Protein AF-A0A9Q1IRD3-F1 (afdb_monomer)

Mean predicted aligned error: 12.67 Å

Structure (mmCIF, N/CA/C/O backbone):
data_AF-A0A9Q1IRD3-F1
#
_entry.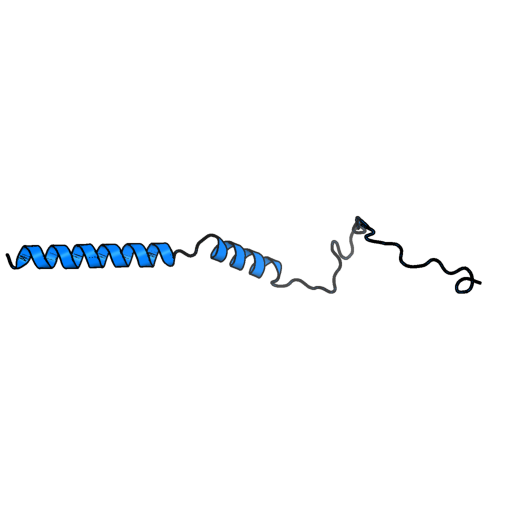id   AF-A0A9Q1IR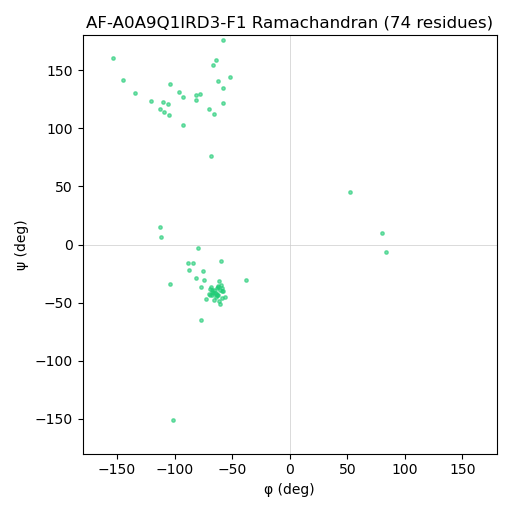D3-F1
#
loop_
_atom_site.group_PDB
_atom_site.id
_atom_site.type_symbol
_atom_site.label_atom_id
_atom_site.label_alt_id
_atom_site.label_comp_id
_atom_site.label_asym_id
_atom_site.label_entity_id
_atom_site.label_seq_id
_atom_site.pdbx_PDB_ins_code
_atom_site.Cartn_x
_atom_site.Cartn_y
_atom_site.Cartn_z
_atom_site.occupancy
_atom_site.B_iso_or_equiv
_atom_site.auth_seq_id
_atom_site.auth_comp_id
_atom_site.auth_asym_id
_atom_site.auth_atom_id
_atom_site.pdbx_PDB_model_num
ATOM 1 N N . MET A 1 1 ? -41.025 54.317 -2.228 1.00 61.62 1 MET A N 1
ATOM 2 C CA . MET A 1 1 ? -39.692 54.857 -2.594 1.00 61.62 1 MET A CA 1
ATOM 3 C C . MET A 1 1 ? -38.586 54.593 -1.565 1.00 61.62 1 MET A C 1
ATOM 5 O O . MET A 1 1 ? -37.505 54.191 -1.975 1.00 61.62 1 MET A O 1
ATOM 9 N N . LYS A 1 2 ? -38.767 54.828 -0.249 1.00 61.31 2 LYS A N 1
ATOM 10 C CA . LYS A 1 2 ? -37.732 54.469 0.755 1.00 61.31 2 LYS A CA 1
ATOM 11 C C . LYS A 1 2 ? -37.759 52.989 1.170 1.00 61.31 2 LYS A C 1
ATOM 13 O O . LYS A 1 2 ? -36.707 52.456 1.498 1.00 61.31 2 LYS A O 1
ATOM 18 N N . GLU A 1 3 ? -38.923 52.348 1.119 1.00 60.56 3 GLU A N 1
ATOM 19 C CA . GLU A 1 3 ? -39.117 50.958 1.556 1.00 60.56 3 GLU A CA 1
ATOM 20 C C . GLU A 1 3 ? -38.598 49.932 0.533 1.00 60.56 3 GLU A C 1
ATOM 22 O O . GLU A 1 3 ? -37.928 48.972 0.897 1.00 60.56 3 GLU A O 1
ATOM 27 N N . ASP A 1 4 ? -38.756 50.223 -0.760 1.00 61.25 4 ASP A N 1
ATOM 28 C CA . ASP A 1 4 ? -38.315 49.361 -1.869 1.00 61.25 4 ASP A CA 1
ATOM 29 C C . ASP A 1 4 ? -36.790 49.137 -1.884 1.00 61.25 4 ASP A C 1
ATOM 31 O O . ASP A 1 4 ? -36.301 48.073 -2.261 1.00 61.25 4 ASP A O 1
ATOM 35 N N . ARG A 1 5 ? -36.018 50.133 -1.420 1.00 63.06 5 ARG A N 1
ATOM 36 C CA . ARG A 1 5 ? -34.551 50.048 -1.334 1.00 63.06 5 ARG A CA 1
ATOM 37 C C . ARG A 1 5 ? -34.064 49.166 -0.189 1.00 63.06 5 ARG A C 1
ATOM 39 O O . ARG A 1 5 ? -32.999 48.574 -0.323 1.00 63.06 5 ARG A O 1
ATOM 46 N N . LYS A 1 6 ? -34.809 49.074 0.917 1.00 64.19 6 LYS A N 1
ATOM 47 C CA . LYS A 1 6 ? -34.439 48.200 2.042 1.00 64.19 6 LYS A CA 1
ATOM 48 C C . LYS A 1 6 ? -34.586 46.736 1.643 1.00 64.19 6 LYS A C 1
ATOM 50 O O . LYS A 1 6 ? -33.648 45.971 1.818 1.00 64.19 6 LYS A O 1
ATOM 55 N N . ASN A 1 7 ? -35.688 46.410 0.965 1.00 70.88 7 ASN A N 1
ATOM 56 C CA . ASN A 1 7 ? -35.946 45.065 0.464 1.00 70.88 7 ASN A CA 1
ATOM 57 C C . ASN A 1 7 ? -34.810 44.571 -0.452 1.00 70.88 7 ASN A C 1
ATOM 59 O O . ASN A 1 7 ? -34.307 43.474 -0.260 1.00 70.88 7 ASN A O 1
ATOM 63 N N . ALA A 1 8 ? -34.323 45.397 -1.385 1.00 67.69 8 ALA A N 1
ATOM 64 C CA . ALA A 1 8 ? -33.206 45.024 -2.263 1.00 67.69 8 ALA A CA 1
ATOM 65 C C . ALA A 1 8 ? -31.886 44.758 -1.507 1.00 67.69 8 ALA A C 1
ATOM 67 O O . ALA A 1 8 ? -31.140 43.843 -1.860 1.00 67.69 8 ALA A O 1
ATOM 68 N N . VAL A 1 9 ? -31.600 45.535 -0.456 1.00 71.81 9 VAL A N 1
ATOM 69 C CA . VAL A 1 9 ? -30.422 45.323 0.404 1.00 71.81 9 VAL A CA 1
ATOM 70 C C . VAL A 1 9 ? -30.555 44.018 1.190 1.00 71.81 9 VAL A C 1
ATOM 72 O O . VAL A 1 9 ? -29.592 43.254 1.267 1.00 71.81 9 VAL A O 1
ATOM 75 N N . ASP A 1 10 ? -31.747 43.723 1.705 1.00 80.00 10 ASP A N 1
ATOM 76 C CA . ASP A 1 10 ? -32.030 42.484 2.432 1.00 80.00 10 ASP A CA 1
ATOM 77 C C . ASP A 1 10 ? -31.935 41.251 1.522 1.00 80.00 10 ASP A C 1
ATOM 79 O O . ASP A 1 10 ? -31.375 40.225 1.921 1.00 80.00 10 ASP A O 1
ATOM 83 N N . VAL A 1 11 ? -32.400 41.360 0.272 1.00 76.12 11 VAL A N 1
ATOM 84 C CA . VAL A 1 11 ? -32.286 40.283 -0.725 1.00 76.12 11 VAL A CA 1
ATOM 85 C C . VAL A 1 11 ? -30.816 40.011 -1.056 1.00 76.12 11 VAL A C 1
ATOM 87 O O . VAL A 1 11 ? -30.391 38.856 -1.040 1.00 76.12 11 VAL A O 1
ATOM 90 N N . ASN A 1 12 ? -30.011 41.053 -1.276 1.00 80.19 12 ASN A N 1
ATOM 91 C CA . ASN A 1 12 ? -28.580 40.894 -1.552 1.00 80.19 12 ASN A CA 1
ATOM 92 C C . ASN A 1 12 ? -27.832 40.305 -0.354 1.00 80.19 12 ASN A C 1
ATOM 94 O O . ASN A 1 12 ? -27.031 39.389 -0.520 1.00 80.19 12 ASN A O 1
ATOM 98 N N . LYS A 1 13 ? -28.140 40.752 0.867 1.00 81.56 13 LYS A N 1
ATOM 99 C CA . LYS A 1 13 ? -27.570 40.178 2.092 1.00 81.56 13 LYS A CA 1
ATOM 100 C C . LYS A 1 13 ? -27.892 38.686 2.227 1.00 81.56 13 LYS A C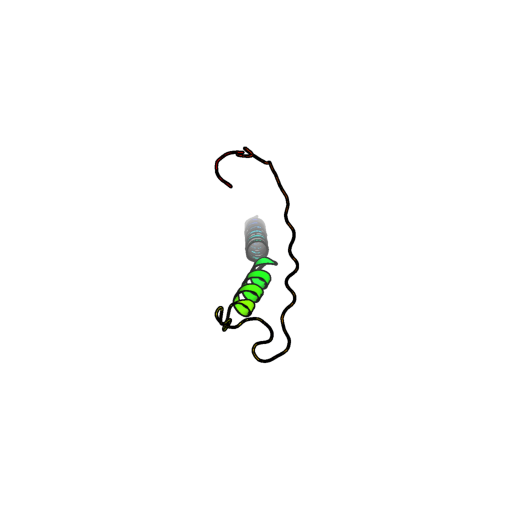 1
ATOM 102 O O . LYS A 1 13 ? -27.028 37.906 2.623 1.00 81.56 13 LYS A O 1
ATOM 107 N N . LYS A 1 14 ? -29.113 38.282 1.867 1.00 82.00 14 LYS A N 1
ATOM 108 C CA . LYS A 1 14 ? -29.530 36.875 1.862 1.00 82.00 14 LYS A CA 1
ATOM 109 C C . LYS A 1 14 ? -28.794 36.062 0.790 1.00 82.00 14 LYS A C 1
ATOM 111 O O . LYS A 1 14 ? -28.394 34.938 1.071 1.00 82.00 14 LYS A O 1
ATOM 116 N N . LEU A 1 15 ? -28.567 36.633 -0.395 1.00 78.06 15 LEU A N 1
ATOM 117 C CA . LEU A 1 15 ? -27.779 36.008 -1.466 1.00 78.06 15 LEU A CA 1
ATOM 118 C C . LEU A 1 15 ? -26.316 35.785 -1.054 1.00 78.06 15 LEU A C 1
ATOM 120 O O . LEU A 1 15 ? -25.797 34.690 -1.263 1.00 78.06 15 LEU A O 1
ATOM 124 N N . TYR A 1 16 ? -25.679 36.769 -0.408 1.00 75.62 16 TYR A N 1
ATOM 125 C CA . TYR A 1 16 ? -24.315 36.617 0.118 1.00 75.62 16 TYR A CA 1
ATOM 126 C C . TYR A 1 16 ? -24.226 35.534 1.199 1.00 75.62 16 TYR A C 1
ATOM 128 O O . TYR A 1 16 ? -23.338 34.691 1.141 1.00 75.62 16 TYR A O 1
ATOM 136 N N . ALA A 1 17 ? -25.188 35.485 2.126 1.00 76.56 17 ALA A N 1
ATOM 137 C CA . ALA A 1 17 ? -25.226 34.445 3.153 1.00 76.56 17 ALA A CA 1
ATOM 138 C C . ALA A 1 17 ? -25.388 33.030 2.563 1.00 76.56 17 ALA A C 1
ATOM 140 O O . ALA A 1 17 ? -24.791 32.081 3.069 1.00 76.56 17 ALA A O 1
ATOM 141 N N . ILE A 1 18 ? -26.166 32.876 1.484 1.00 76.94 18 ILE A N 1
ATOM 142 C CA . ILE A 1 18 ? -26.317 31.593 0.777 1.00 76.94 18 ILE A CA 1
ATOM 143 C C . ILE A 1 18 ? -25.002 31.190 0.096 1.00 76.94 18 ILE A C 1
ATOM 145 O O . ILE A 1 18 ? -24.599 30.034 0.207 1.00 76.94 18 ILE A O 1
ATOM 149 N N . TYR A 1 19 ? -24.315 32.130 -0.561 1.00 69.81 19 TYR A N 1
ATOM 150 C CA . TYR A 1 19 ? -23.022 31.873 -1.201 1.00 69.81 19 TYR A CA 1
ATOM 151 C C . TYR A 1 19 ? -21.958 31.442 -0.183 1.00 69.81 19 TYR A C 1
ATOM 153 O O . TYR A 1 19 ? -21.342 30.392 -0.367 1.00 69.81 19 TYR A O 1
ATOM 161 N N . ASP A 1 20 ? -21.819 32.177 0.924 1.00 68.31 20 ASP A N 1
ATOM 162 C CA . ASP A 1 20 ? -20.884 31.845 2.006 1.00 68.31 20 ASP A CA 1
ATOM 163 C C . ASP A 1 20 ? -21.189 30.477 2.629 1.00 68.31 20 ASP A C 1
ATOM 165 O O . ASP A 1 20 ? -20.274 29.703 2.902 1.00 68.31 20 ASP A O 1
ATOM 169 N N . THR A 1 21 ? -22.472 30.141 2.805 1.00 65.00 21 THR A N 1
ATOM 170 C CA . THR A 1 21 ? -22.879 28.826 3.325 1.00 65.00 21 THR A CA 1
ATOM 171 C C . THR A 1 21 ? -22.535 27.710 2.337 1.00 65.00 21 THR A C 1
ATOM 173 O O . THR A 1 21 ? -22.008 26.687 2.754 1.00 65.00 21 THR A O 1
ATOM 176 N N . SER A 1 22 ? -22.758 27.917 1.033 1.00 63.50 22 SER A N 1
ATOM 177 C CA . SER A 1 22 ? -22.436 26.927 -0.008 1.00 63.50 22 SER A CA 1
ATOM 178 C C . SER A 1 22 ? -20.930 26.714 -0.207 1.00 63.50 22 SER A C 1
ATOM 180 O O . SER A 1 22 ? -20.485 25.594 -0.441 1.00 63.50 22 SER A O 1
ATOM 182 N N . ALA A 1 23 ? -20.133 27.780 -0.088 1.00 61.94 23 ALA A N 1
ATOM 183 C CA . ALA A 1 23 ? -18.680 27.731 -0.226 1.00 61.94 23 ALA A CA 1
ATOM 184 C C . ALA A 1 23 ? -17.997 27.126 1.009 1.00 61.94 23 ALA A C 1
ATOM 186 O O . ALA A 1 23 ? -16.872 26.638 0.913 1.00 61.94 23 ALA A O 1
ATOM 187 N N . ASN A 1 24 ? -18.678 27.169 2.156 1.00 58.50 24 ASN A N 1
ATOM 188 C CA . ASN A 1 24 ? -18.176 26.700 3.441 1.00 58.50 24 ASN A CA 1
ATOM 189 C C . ASN A 1 24 ? -18.927 25.462 3.951 1.00 58.50 24 ASN A C 1
ATOM 191 O O . ASN A 1 24 ? -18.801 25.105 5.126 1.00 58.50 24 ASN A O 1
ATOM 195 N N . GLU A 1 25 ? -19.699 24.788 3.088 1.00 63.25 25 GLU A N 1
ATOM 196 C CA . GLU A 1 25 ? -20.138 23.439 3.406 1.00 63.25 25 GLU A CA 1
ATOM 197 C C . GLU A 1 25 ? -18.881 22.596 3.624 1.00 63.25 25 GLU A C 1
ATOM 199 O O . GLU A 1 25 ? -17.933 22.693 2.834 1.00 63.25 25 GLU A O 1
ATOM 204 N N . PRO A 1 26 ? -18.829 21.774 4.684 1.00 60.84 26 PRO A N 1
ATOM 205 C CA . PRO A 1 26 ? -17.773 20.798 4.847 1.00 60.84 26 PRO A CA 1
ATOM 206 C C . PRO A 1 26 ? -17.982 19.749 3.752 1.00 60.84 26 PRO A C 1
ATOM 208 O O . PRO A 1 26 ? -18.496 18.665 4.008 1.00 60.84 2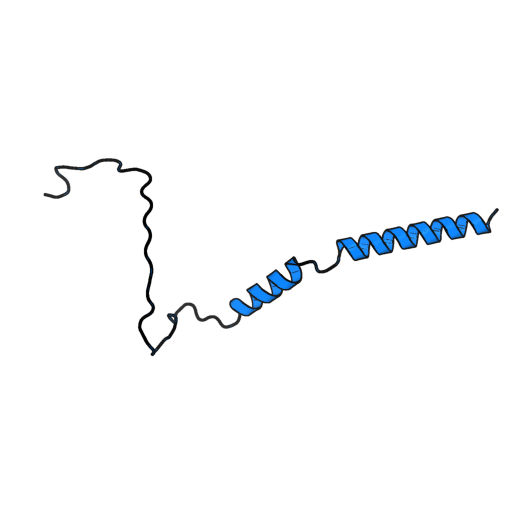6 PRO A O 1
ATOM 211 N N . GLY A 1 27 ? -17.622 20.093 2.514 1.00 64.69 27 GLY A N 1
ATOM 212 C CA . GLY A 1 27 ? -17.769 19.250 1.344 1.00 64.69 27 GLY A CA 1
ATOM 213 C C . GLY A 1 27 ? -17.027 17.939 1.553 1.00 64.69 27 GLY A C 1
ATOM 214 O O . GLY A 1 27 ? -16.326 17.764 2.547 1.00 64.69 27 GLY A O 1
ATOM 215 N N . ASN A 1 28 ? -17.146 17.028 0.592 1.00 71.31 28 ASN A N 1
ATOM 216 C CA . ASN A 1 28 ? -16.601 15.664 0.622 1.00 71.31 28 ASN A CA 1
ATOM 217 C C . ASN A 1 28 ? -15.204 15.520 1.290 1.00 71.31 28 ASN A C 1
ATOM 219 O O . ASN A 1 28 ? -14.906 14.513 1.923 1.00 71.31 28 ASN A O 1
ATOM 223 N N . MET A 1 29 ? -14.359 16.553 1.211 1.00 83.25 29 MET A N 1
ATOM 224 C CA . MET A 1 29 ? -13.063 16.653 1.889 1.00 83.25 29 MET A CA 1
ATOM 225 C C . MET A 1 29 ? -13.080 16.574 3.422 1.00 83.25 29 MET A C 1
ATOM 227 O O . MET A 1 29 ? -12.138 16.025 3.990 1.00 83.25 29 MET A O 1
ATOM 231 N N . SER A 1 30 ? -14.099 17.096 4.106 1.00 85.75 30 SER A N 1
ATOM 232 C CA . SER A 1 30 ? -14.215 17.005 5.571 1.00 85.75 30 SER A CA 1
ATOM 233 C C . SER A 1 30 ? -14.323 15.544 6.024 1.00 85.75 30 SER A C 1
ATOM 235 O O . SER A 1 30 ? -13.611 15.104 6.926 1.00 85.75 30 SER A O 1
ATOM 237 N N . PHE A 1 31 ? -15.136 14.773 5.304 1.00 87.88 31 PHE A N 1
ATOM 238 C CA . PHE A 1 31 ? -15.356 13.352 5.514 1.00 87.88 31 PHE A CA 1
ATOM 239 C C . PHE A 1 31 ? -14.130 12.516 5.132 1.00 87.88 31 PHE A C 1
ATOM 241 O O . PHE A 1 31 ? -13.733 11.615 5.874 1.00 87.88 31 PHE A O 1
ATOM 248 N N . VAL A 1 32 ? -13.479 12.842 4.008 1.00 92.56 32 VAL A N 1
ATOM 249 C CA . VAL A 1 32 ? -12.208 12.211 3.612 1.00 92.56 32 VAL A CA 1
ATOM 250 C C . VAL A 1 32 ? -11.147 12.436 4.689 1.00 92.56 32 VAL A C 1
ATOM 252 O O . VAL A 1 32 ? -10.492 11.481 5.105 1.00 92.56 32 VAL A O 1
ATOM 255 N N . LYS A 1 33 ? -11.017 13.668 5.195 1.00 92.75 33 LYS A N 1
ATOM 256 C CA . LYS A 1 33 ? -10.065 13.996 6.259 1.00 92.75 33 LYS A CA 1
ATOM 257 C C . LYS A 1 33 ? -10.347 13.193 7.527 1.00 92.75 33 LYS A C 1
ATOM 259 O O . LYS A 1 33 ? -9.441 12.545 8.040 1.00 92.75 33 LYS A O 1
ATOM 264 N N . GLU A 1 34 ? -11.589 13.200 8.008 1.00 95.62 34 GLU A N 1
ATOM 265 C CA . GLU A 1 34 ? -11.963 12.451 9.213 1.00 95.62 34 GLU A CA 1
ATOM 266 C C . GLU A 1 34 ? -11.694 10.945 9.053 1.00 95.62 34 GLU A C 1
ATOM 268 O O . GLU A 1 34 ? -11.241 10.281 9.987 1.00 95.62 34 GLU A O 1
ATOM 273 N N . THR A 1 35 ? -11.933 10.404 7.859 1.00 95.62 35 THR A N 1
ATOM 274 C CA . THR A 1 35 ? -11.681 8.992 7.553 1.00 95.62 35 THR A CA 1
ATOM 275 C C . THR A 1 35 ? -10.190 8.664 7.609 1.00 95.62 35 THR A C 1
ATOM 277 O O . THR A 1 35 ? -9.803 7.702 8.271 1.00 95.62 35 THR A O 1
ATOM 280 N N . 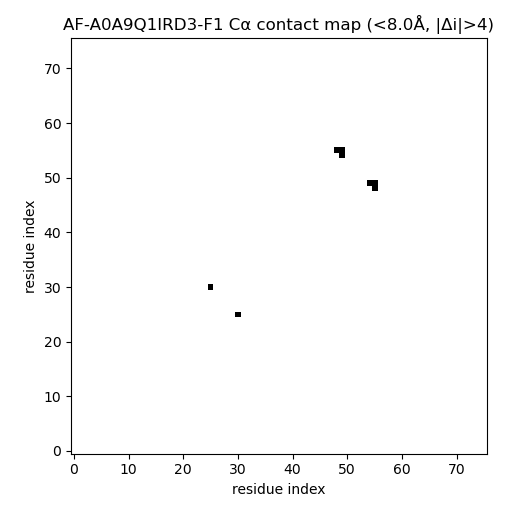VAL A 1 36 ? -9.340 9.474 6.974 1.00 97.00 36 VAL A N 1
ATOM 281 C CA . VAL A 1 36 ? -7.881 9.278 7.006 1.00 97.00 36 VAL A CA 1
ATOM 282 C C . VAL A 1 36 ? -7.336 9.442 8.428 1.00 97.00 36 VAL A C 1
ATOM 284 O O . VAL A 1 36 ? -6.542 8.611 8.871 1.00 97.00 36 VAL A O 1
ATOM 287 N N . ASP A 1 37 ? -7.819 10.436 9.181 1.00 97.88 37 ASP A N 1
ATOM 288 C CA . ASP A 1 37 ? -7.432 10.645 10.583 1.00 97.88 37 ASP A CA 1
ATOM 289 C C . ASP A 1 37 ? -7.736 9.397 11.438 1.00 97.88 37 ASP A C 1
ATOM 291 O O . ASP A 1 37 ? -6.928 8.999 12.281 1.00 97.88 37 ASP A O 1
ATOM 295 N N . LYS A 1 38 ? -8.877 8.731 11.202 1.00 97.94 38 LYS A N 1
ATOM 296 C CA . LYS A 1 38 ? -9.248 7.485 11.896 1.00 97.94 38 LYS A CA 1
ATOM 297 C C . LYS A 1 38 ? -8.378 6.293 11.505 1.00 97.94 38 LYS A C 1
ATOM 299 O O . LYS A 1 38 ? -8.053 5.505 12.386 1.00 97.94 38 LYS A O 1
ATOM 304 N N . LEU A 1 39 ? -7.993 6.160 10.233 1.00 97.62 39 LEU A N 1
ATOM 305 C CA . LEU A 1 39 ? -7.117 5.070 9.777 1.00 97.62 39 LEU A CA 1
ATOM 306 C C . LEU A 1 39 ? -5.736 5.123 10.441 1.00 97.62 39 LEU A C 1
ATOM 308 O O . LEU A 1 39 ? -5.151 4.085 10.736 1.00 97.62 39 LEU A O 1
ATOM 312 N N . LEU A 1 40 ? -5.220 6.329 10.686 1.00 97.88 40 LEU A N 1
ATOM 313 C CA . LEU A 1 40 ? -3.887 6.525 11.260 1.00 97.88 40 LEU A CA 1
ATOM 314 C C . LEU A 1 40 ? -3.884 6.522 12.795 1.00 97.88 40 LEU A C 1
ATOM 316 O O . LEU A 1 40 ? -2.851 6.266 13.420 1.00 97.88 40 LEU A O 1
ATOM 320 N N . LYS A 1 41 ? -5.025 6.797 13.433 1.00 98.00 41 LYS A N 1
ATOM 321 C CA . LYS A 1 41 ? -5.133 6.840 14.893 1.00 98.00 41 LYS A CA 1
ATOM 322 C C . LYS A 1 41 ? -4.899 5.453 15.504 1.00 98.00 41 LYS A C 1
ATOM 324 O O . LYS A 1 41 ? -5.737 4.567 15.393 1.00 98.00 41 LYS A O 1
ATOM 329 N N . GLY A 1 42 ? -3.794 5.303 16.235 1.00 97.25 42 GLY A N 1
ATOM 330 C CA . GLY A 1 42 ? -3.451 4.060 16.936 1.00 97.25 42 GLY A CA 1
ATOM 331 C C . GLY A 1 42 ? -2.824 2.978 16.050 1.00 97.25 42 GLY A C 1
ATOM 332 O O . GLY A 1 42 ? -2.656 1.853 16.514 1.00 97.25 42 GLY A O 1
ATOM 333 N N . TYR A 1 43 ? -2.460 3.304 14.806 1.00 97.56 43 TYR A N 1
ATOM 334 C CA . TYR A 1 43 ? -1.728 2.399 13.923 1.00 97.56 43 TYR A CA 1
ATOM 335 C C . TYR A 1 43 ? -0.280 2.215 14.413 1.00 97.5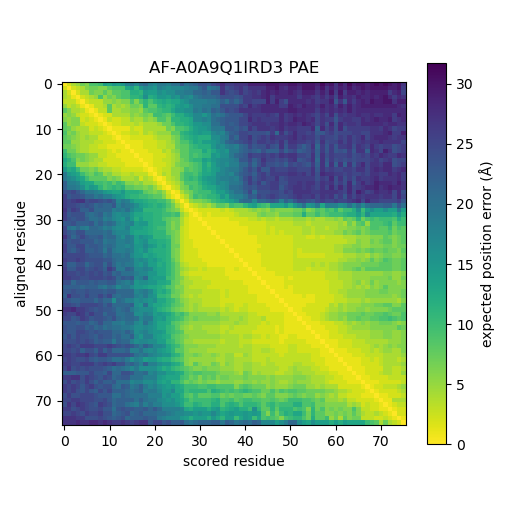6 43 TYR A C 1
ATOM 337 O O . TYR A 1 43 ? 0.491 3.175 14.446 1.00 97.56 43 TYR A 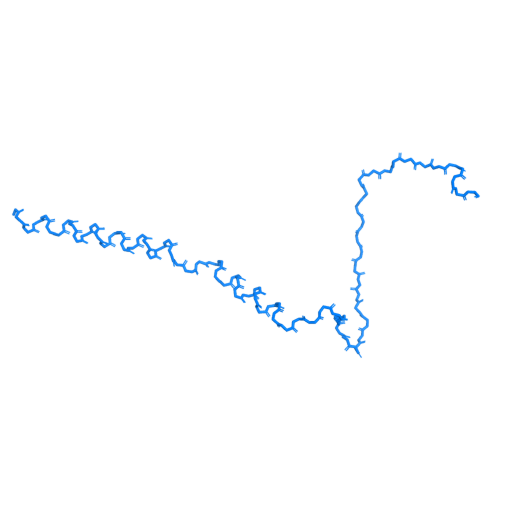O 1
ATOM 345 N N . ASP A 1 44 ? 0.108 0.992 14.794 1.00 98.06 44 ASP A N 1
ATOM 346 C CA . ASP A 1 44 ? 1.500 0.663 15.138 1.00 98.06 44 ASP A CA 1
ATOM 347 C C . ASP A 1 44 ? 2.239 0.141 13.901 1.00 98.06 44 ASP A C 1
ATOM 349 O O . ASP A 1 44 ? 2.105 -1.019 13.515 1.00 98.06 44 ASP A O 1
ATOM 353 N N . ILE A 1 45 ? 3.068 1.001 13.306 1.00 97.12 45 ILE A N 1
ATOM 354 C CA . ILE A 1 45 ? 3.858 0.709 12.099 1.00 97.12 45 ILE A CA 1
ATOM 355 C C . ILE A 1 45 ? 4.837 -0.471 12.257 1.00 97.12 45 ILE A C 1
ATOM 357 O O . ILE A 1 45 ? 5.390 -0.938 11.263 1.00 97.12 45 ILE A O 1
ATOM 361 N N . ARG A 1 46 ? 5.109 -0.929 13.487 1.00 97.81 46 ARG A N 1
ATOM 362 C CA . ARG A 1 46 ? 6.069 -2.013 13.765 1.00 97.81 46 ARG A CA 1
ATOM 363 C C . ARG A 1 46 ? 5.425 -3.394 13.710 1.00 97.81 46 ARG A C 1
ATOM 365 O O . ARG A 1 46 ? 6.141 -4.395 13.664 1.00 97.81 46 ARG A O 1
ATOM 372 N N . LEU A 1 47 ? 4.097 -3.463 13.748 1.00 97.94 47 LEU A N 1
ATOM 373 C CA . LEU A 1 47 ? 3.365 -4.717 13.656 1.00 97.94 47 LEU A CA 1
ATOM 374 C C . LEU A 1 47 ? 3.004 -4.978 12.196 1.00 97.94 47 LEU A C 1
ATOM 376 O O . LEU A 1 47 ? 2.397 -4.143 11.530 1.00 97.94 47 LEU A O 1
ATOM 380 N N . ARG A 1 48 ? 3.360 -6.163 11.691 1.00 97.19 48 ARG A N 1
ATOM 381 C CA . ARG A 1 48 ? 2.833 -6.621 10.401 1.00 97.19 48 ARG A CA 1
ATOM 382 C C . ARG A 1 48 ? 1.317 -6.866 10.508 1.00 97.19 48 ARG A C 1
ATOM 384 O O . ARG A 1 48 ? 0.851 -7.207 11.600 1.00 97.19 48 ARG A O 1
ATOM 391 N N . PRO A 1 49 ? 0.565 -6.786 9.397 1.00 97.62 49 PRO A N 1
ATOM 392 C CA . PRO A 1 49 ? -0.804 -7.295 9.348 1.00 97.62 49 PRO A CA 1
ATOM 393 C C . PRO A 1 49 ? -0.876 -8.745 9.846 1.00 97.62 49 PRO A C 1
ATOM 395 O O . PRO A 1 49 ? 0.064 -9.518 9.640 1.00 97.62 49 PRO A O 1
ATOM 398 N N . ASP A 1 50 ? -1.968 -9.090 10.532 1.00 96.31 50 ASP A N 1
ATOM 399 C CA . ASP A 1 50 ? -2.192 -10.408 11.141 1.00 96.31 50 ASP A CA 1
ATOM 400 C C . ASP A 1 50 ? -1.035 -10.875 12.051 1.00 96.31 50 ASP A C 1
ATOM 402 O O . ASP A 1 50 ? -0.564 -12.016 11.998 1.00 96.31 50 ASP A O 1
ATOM 406 N N . PHE A 1 51 ? -0.534 -9.976 12.910 1.00 96.75 51 PHE A N 1
ATOM 407 C CA . PHE A 1 51 ? 0.542 -10.283 13.856 1.00 96.75 51 PHE A CA 1
ATOM 408 C C . PHE A 1 51 ? 0.162 -11.440 14.798 1.00 96.75 51 PHE A C 1
ATOM 410 O O . PHE A 1 51 ? -0.828 -11.372 15.521 1.00 96.75 51 PHE A O 1
ATOM 417 N N . GLY A 1 52 ? 0.964 -12.511 14.796 1.00 96.81 52 GLY A N 1
ATOM 418 C CA . GLY A 1 52 ? 0.679 -13.753 15.531 1.00 96.81 52 GLY A CA 1
ATOM 419 C C . GLY A 1 52 ? -0.254 -14.737 14.807 1.00 96.81 52 GLY A C 1
ATOM 420 O O . GLY A 1 52 ? -0.424 -15.856 15.283 1.00 96.81 52 GLY A O 1
ATOM 421 N N . GLY A 1 53 ? -0.819 -14.348 13.661 1.00 97.44 53 GLY A N 1
ATOM 422 C CA . GLY A 1 53 ? -1.648 -15.186 12.799 1.00 97.44 53 GLY A CA 1
ATOM 423 C C . GLY A 1 53 ? -0.901 -15.723 11.575 1.00 97.44 53 GLY A C 1
ATOM 424 O O . GLY A 1 53 ? 0.315 -15.946 11.599 1.00 97.44 53 GLY A O 1
ATOM 425 N N . ALA A 1 54 ? -1.657 -15.945 10.498 1.00 98.06 54 ALA A N 1
ATOM 426 C CA . ALA A 1 54 ? -1.142 -16.459 9.235 1.00 98.06 54 ALA A CA 1
ATOM 427 C C . ALA A 1 54 ? -0.145 -15.485 8.566 1.00 98.06 54 ALA A C 1
ATOM 429 O O . ALA A 1 54 ? -0.143 -14.286 8.853 1.00 98.06 54 ALA A O 1
ATOM 430 N N . PRO A 1 55 ? 0.720 -15.975 7.662 1.00 97.88 55 PRO A N 1
ATOM 431 C CA . PRO A 1 55 ? 1.564 -15.106 6.850 1.00 97.88 55 PRO A CA 1
ATOM 432 C C . PRO A 1 55 ? 0.738 -14.186 5.940 1.00 97.88 55 PRO A C 1
ATOM 434 O O . PRO A 1 55 ? -0.232 -14.626 5.325 1.00 97.88 55 PRO A O 1
ATOM 437 N N . VAL A 1 56 ? 1.172 -1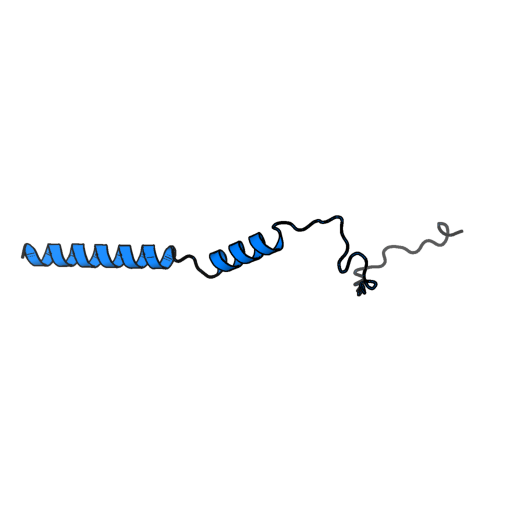2.931 5.793 1.00 97.38 56 VAL A N 1
ATOM 438 C CA . VAL A 1 56 ? 0.601 -11.994 4.817 1.00 97.38 56 VAL A CA 1
ATOM 439 C C . VAL A 1 56 ? 1.209 -12.244 3.434 1.00 97.38 56 VAL A C 1
ATOM 441 O O . VAL A 1 56 ? 2.431 -12.300 3.285 1.00 97.38 56 VAL A O 1
ATOM 444 N N . ALA A 1 57 ? 0.367 -12.407 2.414 1.00 97.88 57 ALA A N 1
ATOM 445 C CA . ALA A 1 57 ? 0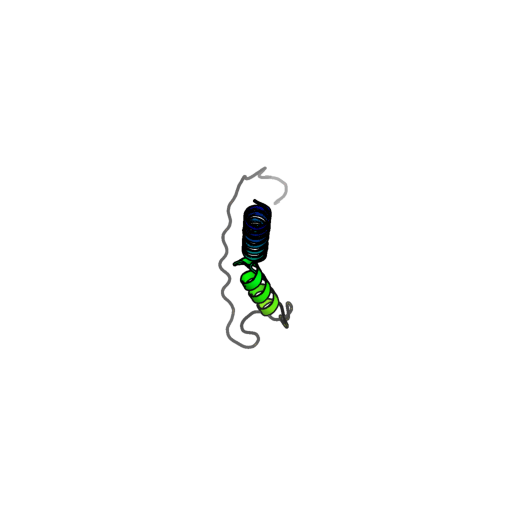.824 -12.548 1.036 1.00 97.88 57 ALA A CA 1
ATOM 446 C C . ALA A 1 57 ? 1.214 -11.178 0.459 1.00 97.88 57 ALA A C 1
ATOM 448 O O . ALA A 1 57 ? 0.430 -10.231 0.516 1.00 97.88 57 ALA A O 1
ATOM 449 N N . VAL A 1 58 ? 2.411 -11.082 -0.124 1.00 97.25 58 VAL A N 1
ATOM 450 C CA . VAL A 1 58 ? 2.892 -9.873 -0.808 1.00 97.25 58 VAL A CA 1
ATOM 451 C C . VAL A 1 58 ? 2.920 -10.137 -2.309 1.00 97.25 58 VAL A C 1
ATOM 453 O O . VAL A 1 58 ? 3.688 -10.971 -2.784 1.00 97.25 58 VAL A O 1
ATOM 456 N N . GLY A 1 59 ? 2.077 -9.427 -3.059 1.00 97.69 59 GLY A N 1
ATOM 457 C CA . GLY A 1 59 ? 2.125 -9.422 -4.519 1.00 97.69 59 GLY A CA 1
ATOM 458 C C . GLY A 1 59 ? 3.208 -8.465 -5.008 1.00 97.69 59 GLY A C 1
ATOM 459 O O . GLY A 1 59 ? 3.195 -7.290 -4.648 1.00 97.69 59 GLY A O 1
ATOM 460 N N . MET A 1 60 ? 4.144 -8.959 -5.817 1.00 98.00 60 MET A N 1
ATOM 461 C CA . MET A 1 60 ? 5.207 -8.146 -6.409 1.00 98.00 60 MET A CA 1
ATOM 462 C C . MET A 1 60 ? 4.906 -7.878 -7.884 1.00 98.00 60 MET A C 1
ATOM 464 O O . MET A 1 60 ? 4.497 -8.783 -8.607 1.00 98.00 60 MET A O 1
ATOM 468 N N . SER A 1 61 ? 5.141 -6.643 -8.328 1.00 97.75 61 SER A N 1
ATOM 469 C CA . SER A 1 61 ? 5.086 -6.244 -9.736 1.00 97.75 61 SER A CA 1
ATOM 470 C C . SER A 1 61 ? 6.312 -5.399 -10.048 1.00 97.75 61 SER A C 1
ATOM 472 O O . SER A 1 61 ? 6.619 -4.469 -9.303 1.00 97.75 61 SER A O 1
ATOM 474 N N . ILE A 1 62 ? 7.014 -5.734 -11.128 1.00 97.00 62 ILE A N 1
ATOM 475 C CA . ILE A 1 62 ? 8.215 -5.025 -11.575 1.00 97.00 62 ILE A CA 1
ATOM 476 C C . ILE A 1 62 ? 7.941 -4.498 -12.978 1.00 97.00 62 ILE A C 1
ATOM 478 O O . ILE A 1 62 ? 7.610 -5.276 -13.870 1.00 97.00 62 ILE A O 1
ATOM 482 N N . ASP A 1 63 ? 8.094 -3.188 -13.146 1.00 97.88 63 ASP A N 1
ATOM 483 C CA . ASP A 1 63 ? 8.098 -2.526 -14.447 1.00 97.88 63 ASP A CA 1
ATOM 484 C C . ASP A 1 63 ? 9.520 -2.030 -14.734 1.00 97.88 63 ASP A C 1
ATOM 486 O O . ASP A 1 63 ? 10.117 -1.326 -13.914 1.00 97.88 63 ASP A O 1
ATOM 490 N N . VAL A 1 64 ? 10.096 -2.466 -15.855 1.00 96.12 64 VAL A N 1
ATOM 491 C CA . VAL A 1 64 ? 11.492 -2.189 -16.209 1.00 96.12 64 VAL A CA 1
ATOM 492 C C . VAL A 1 64 ? 11.518 -1.121 -17.288 1.00 96.12 64 VAL A C 1
ATOM 494 O O . VAL A 1 64 ? 11.156 -1.378 -18.433 1.00 96.12 64 VAL A O 1
ATOM 497 N N . ALA A 1 65 ? 12.005 0.064 -16.925 1.00 97.81 65 ALA A N 1
ATOM 498 C CA . ALA A 1 65 ? 12.132 1.172 -17.865 1.00 97.81 65 ALA A CA 1
ATOM 499 C C . ALA A 1 65 ? 13.282 0.959 -18.868 1.00 97.81 65 ALA A C 1
ATOM 501 O O . ALA A 1 65 ? 13.100 1.140 -20.070 1.00 97.81 65 ALA A O 1
ATOM 502 N N . SER A 1 66 ? 14.464 0.564 -18.385 1.00 97.38 66 SER A N 1
ATOM 503 C CA . SER A 1 66 ? 15.647 0.285 -19.205 1.00 97.38 66 SER A CA 1
ATOM 504 C C . SER A 1 66 ? 16.568 -0.723 -18.523 1.00 97.38 66 SER A C 1
ATOM 506 O O . SER A 1 66 ? 16.509 -0.935 -17.312 1.00 97.38 66 SER A O 1
ATOM 508 N N . ILE A 1 67 ? 17.438 -1.340 -19.321 1.00 96.31 67 ILE A N 1
ATOM 509 C CA . ILE A 1 67 ? 18.631 -2.038 -18.844 1.00 96.31 67 ILE A CA 1
ATOM 510 C C . ILE A 1 67 ? 19.815 -1.230 -19.358 1.00 96.31 67 ILE A C 1
ATOM 512 O O . ILE A 1 67 ? 19.976 -1.099 -20.570 1.00 96.31 67 ILE A O 1
ATOM 516 N N . ASP A 1 68 ? 20.607 -0.672 -18.445 1.00 96.00 68 ASP A N 1
ATOM 517 C CA . ASP A 1 68 ? 21.606 0.334 -18.812 1.00 96.00 68 ASP A CA 1
ATOM 518 C C . ASP A 1 68 ? 22.847 -0.290 -19.465 1.00 96.00 68 ASP A C 1
ATOM 520 O O . ASP A 1 68 ? 23.121 -0.059 -20.639 1.00 96.00 68 ASP A O 1
ATOM 524 N N . MET A 1 69 ? 23.609 -1.099 -18.727 1.00 93.25 69 MET A N 1
ATOM 525 C CA . MET A 1 69 ? 24.787 -1.800 -19.246 1.00 93.25 69 MET A CA 1
ATOM 526 C C . MET A 1 69 ? 24.915 -3.171 -18.593 1.00 93.25 69 MET A C 1
ATOM 528 O O . MET A 1 69 ? 24.699 -3.322 -17.391 1.00 93.25 69 MET A O 1
ATOM 532 N N . VAL A 1 70 ? 25.323 -4.163 -19.383 1.00 93.06 70 VAL A N 1
ATOM 533 C CA . VAL A 1 70 ? 25.643 -5.511 -18.902 1.00 93.06 70 VAL A CA 1
ATOM 534 C C . VAL A 1 70 ? 27.163 -5.666 -18.920 1.00 93.06 70 VAL A C 1
ATOM 536 O O . VAL A 1 70 ? 27.781 -5.495 -19.966 1.00 93.06 70 VAL A O 1
ATOM 539 N N . SER A 1 71 ? 27.769 -5.939 -17.758 1.00 93.88 71 SER A N 1
ATOM 540 C CA . SER A 1 71 ? 29.227 -6.085 -17.622 1.00 93.88 71 SER A CA 1
ATOM 541 C C . SER A 1 71 ? 29.651 -7.548 -17.690 1.00 93.88 71 SER A C 1
ATOM 543 O O . SER A 1 71 ? 29.131 -8.383 -16.954 1.00 93.88 71 SER A O 1
ATOM 545 N N . GLU A 1 72 ? 30.654 -7.832 -18.518 1.00 92.88 72 GLU A N 1
ATOM 546 C CA . GLU A 1 72 ? 31.289 -9.152 -18.624 1.00 92.88 72 GLU A CA 1
ATOM 547 C C . GLU A 1 72 ? 32.380 -9.376 -17.561 1.00 92.88 72 GLU A C 1
ATOM 549 O O . GLU A 1 72 ? 32.790 -10.508 -17.329 1.00 92.88 72 GLU A O 1
ATOM 554 N N . VAL A 1 73 ? 32.854 -8.312 -16.902 1.00 94.62 73 VAL A N 1
ATOM 555 C CA . VAL A 1 73 ? 34.010 -8.361 -15.986 1.00 94.62 73 VAL A CA 1
ATOM 556 C C . VAL A 1 73 ? 33.581 -8.314 -14.519 1.00 94.62 73 VAL A C 1
ATOM 558 O O . VAL A 1 73 ? 34.193 -8.954 -13.673 1.00 94.62 73 VAL A O 1
ATOM 561 N N . ASN A 1 74 ? 32.509 -7.585 -14.193 1.00 89.25 74 ASN A N 1
ATOM 562 C CA . ASN A 1 74 ? 32.171 -7.268 -12.797 1.00 89.25 74 ASN A CA 1
ATOM 563 C C . ASN A 1 74 ? 31.465 -8.413 -12.048 1.00 89.25 74 ASN A C 1
ATOM 565 O O . ASN A 1 74 ? 31.166 -8.267 -10.866 1.00 89.25 74 ASN A O 1
ATOM 569 N N . MET A 1 75 ? 31.176 -9.518 -12.737 1.00 82.69 75 MET A N 1
ATOM 570 C CA . MET A 1 75 ? 30.502 -10.703 -12.195 1.00 82.69 75 MET A CA 1
ATOM 571 C C . MET A 1 75 ? 31.428 -11.935 -12.120 1.00 82.69 75 MET A C 1
ATOM 573 O O . MET A 1 75 ? 30.931 -13.029 -11.854 1.00 82.69 75 MET A O 1
ATOM 577 N N . GLY A 1 76 ? 32.728 -11.773 -12.419 1.00 67.69 76 GLY A N 1
ATOM 578 C CA . GLY A 1 76 ? 33.738 -12.842 -12.459 1.00 67.69 76 GLY A CA 1
ATOM 579 C C . GLY A 1 76 ? 34.526 -13.035 -11.170 1.00 67.69 76 GLY A C 1
ATOM 580 O O . GLY A 1 76 ? 34.554 -12.104 -10.335 1.00 67.69 76 GLY A O 1
#

Secondary structure (DSSP, 8-state):
--HHHHHHHHHHHHHHHHHHHHHTS--HHHHHHHHHHHHHTT--TTSPTTTTSSPPP--------------SSTT-

Organism: Synaphobranchus kaupii (NCBI:txid118154)

Sequence (76 aa):
MKEDRKNAVDVNKKLYAIYDTSANEPGNMSFVKETVDKLLKGYDIRLRPDFGGAPVAVGMSIDVASIDMVSEVNMG

InterPro domains:
  IPR036734 Neurotransmitter-gated ion-channel ligand-binding domain superfamily [G3DSA:2.70.170.10] (18-76)
  IPR036734 Neurotransmitter-gated ion-channel ligand-binding domain superfamily [SSF63712] (34-75)

Radius of gyration: 30.54 Å; Cα contacts (8 Å, |Δi|>4): 4; chains: 1; bounding box: 74×71×36 Å

Solvent-accessible surface area (backbone atoms only — not comparable to full-atom values): 5168 Å² total; per-residue (Å²): 120,78,64,65,56,50,54,55,53,52,51,50,52,51,52,52,54,51,50,54,50,66,75,62,49,77,48,74,63,52,57,52,49,54,52,54,54,56,68,56,61,88,61,61,89,86,58,61,76,58,72,95,60,66,87,75,86,81,88,84,85,87,85,81,90,76,81,90,82,86,70,89,67,87,80,111

pLDDT: mean 85.42, std 13.89, range [58.5, 98.06]

Foldseek 3Di:
DVVVVVVVVVVVVVVVVVVVCVVPDCPPVVVVVVVVVVVPVPDDPVADPPRVHDDDDDDDDDDDPDDDDDDPPPVD